Protein AF-A0A171DHG6-F1 (afdb_monomer_lite)

Foldseek 3Di:
DKKWWWDDPNDIDIDDDDPVCPVVVVVVCVVNVIGTDDMDDDDDPPDD

Secondary structure (DSSP, 8-state):
-EEEEEEETTEEEEEEE-HHHHHHHHHHHHHTT-EEEEEEE-PPPPP-

Sequence (48 aa):
MVRISWSLSGDRNHETVAFHEARHRRRELEAQGAVVYWSERVHHPHPC

pLDDT: mean 86.12, std 10.97, range [53.59, 94.38]

Organism: NCBI:txid431041

Radius of gyration: 11.79 Å; chains: 1; bounding box: 23×19×37 Å

Structure (mmCIF, N/CA/C/O backbone):
data_AF-A0A171DHG6-F1
#
_entry.id   AF-A0A171DHG6-F1
#
loop_
_atom_site.group_PDB
_atom_site.id
_atom_site.type_symbol
_ato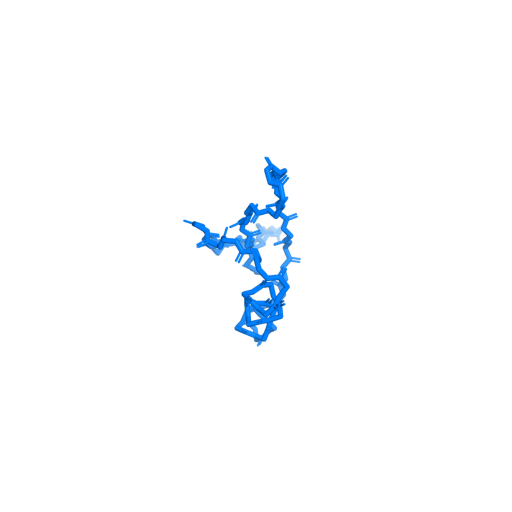m_site.label_atom_id
_atom_site.label_alt_id
_atom_site.label_comp_id
_atom_site.label_asym_id
_atom_site.label_entity_id
_atom_site.label_seq_id
_atom_site.pdbx_PDB_ins_code
_atom_site.Cartn_x
_atom_site.Cartn_y
_atom_site.Cartn_z
_atom_site.occupancy
_atom_site.B_iso_or_equiv
_atom_site.auth_seq_id
_atom_site.auth_comp_id
_atom_site.auth_asym_id
_atom_site.auth_atom_id
_atom_site.pdbx_PDB_model_num
ATOM 1 N N . MET A 1 1 ? 7.902 2.832 -15.084 1.00 87.00 1 MET A N 1
ATOM 2 C CA . MET A 1 1 ? 7.732 2.568 -13.636 1.00 87.00 1 MET A CA 1
ATOM 3 C C . MET A 1 1 ? 6.259 2.790 -13.280 1.00 87.00 1 MET A C 1
ATOM 5 O O . MET A 1 1 ? 5.497 3.177 -14.163 1.00 87.00 1 MET A O 1
ATOM 9 N N . VAL A 1 2 ? 5.821 2.503 -12.055 1.00 88.12 2 VAL A N 1
ATOM 10 C CA . VAL A 1 2 ? 4.445 2.745 -11.591 1.00 88.12 2 VAL A CA 1
ATOM 11 C C . VAL A 1 2 ? 4.491 3.519 -10.284 1.00 88.12 2 VAL A C 1
ATOM 13 O O . VAL A 1 2 ? 5.153 3.081 -9.352 1.00 88.12 2 VAL A O 1
ATOM 16 N N . ARG A 1 3 ? 3.781 4.643 -10.202 1.00 90.94 3 ARG A N 1
ATOM 17 C CA . ARG A 1 3 ? 3.592 5.389 -8.959 1.00 90.94 3 ARG A CA 1
ATOM 18 C C . ARG A 1 3 ? 2.325 4.901 -8.273 1.00 90.94 3 ARG A C 1
ATOM 20 O O . ARG A 1 3 ? 1.234 5.086 -8.807 1.00 90.94 3 ARG A O 1
ATOM 27 N N . ILE A 1 4 ? 2.467 4.280 -7.112 1.00 92.25 4 ILE A N 1
ATOM 28 C CA . ILE A 1 4 ? 1.359 3.848 -6.259 1.00 92.25 4 ILE A CA 1
ATOM 29 C C . ILE A 1 4 ? 1.115 4.951 -5.235 1.00 92.25 4 ILE A C 1
ATOM 31 O O . ILE A 1 4 ? 2.066 5.436 -4.630 1.00 92.25 4 ILE A O 1
ATOM 35 N N . SER A 1 5 ? -0.140 5.362 -5.049 1.00 93.31 5 SER A N 1
ATOM 36 C CA . SER A 1 5 ? -0.540 6.311 -4.002 1.00 93.31 5 SER A CA 1
ATOM 37 C C . SER A 1 5 ? -1.548 5.662 -3.061 1.00 93.31 5 SER A C 1
ATOM 39 O O . SER A 1 5 ? -2.520 5.040 -3.503 1.00 93.31 5 SER A O 1
ATOM 41 N N . TRP A 1 6 ? -1.309 5.800 -1.760 1.00 94.38 6 TRP A N 1
ATOM 42 C CA . TRP A 1 6 ? -2.113 5.180 -0.713 1.00 94.38 6 TRP A CA 1
ATOM 43 C C . TRP A 1 6 ? -2.270 6.088 0.500 1.00 94.38 6 TRP A C 1
ATOM 45 O O . TRP A 1 6 ? -1.561 7.083 0.650 1.00 94.38 6 TRP A O 1
ATOM 55 N N . SER A 1 7 ? -3.233 5.764 1.359 1.00 93.81 7 SER A N 1
ATOM 56 C CA . SER A 1 7 ? -3.366 6.374 2.677 1.00 93.81 7 SER A CA 1
ATOM 57 C C . SER A 1 7 ? -3.138 5.338 3.766 1.00 93.81 7 SER A C 1
ATOM 59 O O . SER A 1 7 ? -3.701 4.251 3.695 1.00 93.81 7 SER A O 1
ATOM 61 N N . LEU A 1 8 ? -2.309 5.666 4.752 1.00 93.88 8 LEU A N 1
ATOM 62 C CA . LEU A 1 8 ? -2.039 4.828 5.917 1.00 93.88 8 LEU A CA 1
ATOM 63 C C . LEU A 1 8 ? -2.209 5.691 7.163 1.00 93.88 8 LEU A C 1
ATOM 65 O O . LEU A 1 8 ? -1.579 6.738 7.260 1.00 93.88 8 LEU A O 1
ATOM 69 N N . SER A 1 9 ? -3.075 5.277 8.088 1.00 89.94 9 SER A N 1
ATOM 70 C CA . SER A 1 9 ? -3.310 5.992 9.355 1.00 89.94 9 SER A CA 1
ATOM 71 C C . SER A 1 9 ? -3.689 7.478 9.209 1.00 89.94 9 SER A C 1
ATOM 73 O O . SER A 1 9 ? -3.445 8.270 10.110 1.00 89.94 9 SER A O 1
ATOM 75 N N . GLY A 1 10 ? -4.304 7.860 8.084 1.00 89.12 10 GLY A N 1
ATOM 76 C CA . GLY A 1 10 ? -4.688 9.246 7.787 1.00 89.12 10 GLY A CA 1
ATOM 77 C C . GLY A 1 10 ? -3.657 10.033 6.972 1.00 89.12 10 GLY A C 1
ATOM 78 O O . GLY A 1 10 ? -4.011 11.048 6.375 1.00 89.12 10 GLY A O 1
ATOM 79 N N . ASP A 1 11 ? -2.430 9.530 6.840 1.00 91.94 11 ASP A N 1
ATOM 80 C CA . ASP A 1 11 ? -1.389 10.141 6.017 1.00 91.94 11 ASP A CA 1
ATOM 81 C C . ASP A 1 11 ? -1.452 9.651 4.577 1.00 91.94 11 ASP A C 1
ATOM 83 O O . ASP A 1 11 ? -1.688 8.470 4.305 1.00 91.94 11 ASP A O 1
ATOM 87 N N . ARG A 1 12 ? -1.226 10.562 3.629 1.00 92.06 12 ARG A N 1
ATOM 88 C CA . ARG A 1 12 ? -1.157 10.240 2.201 1.00 92.06 12 ARG A CA 1
ATOM 89 C C . ARG A 1 12 ? 0.290 10.027 1.793 1.00 92.06 12 ARG A C 1
ATOM 91 O O . ARG A 1 12 ? 1.114 10.924 1.910 1.00 92.06 12 ARG A O 1
ATOM 98 N N . ASN A 1 13 ? 0.558 8.855 1.241 1.00 93.12 13 ASN A N 1
ATOM 99 C CA . ASN A 1 13 ? 1.875 8.430 0.806 1.00 93.12 13 ASN A CA 1
ATOM 100 C C . ASN A 1 13 ? 1.848 8.062 -0.675 1.00 93.12 13 ASN A C 1
ATOM 102 O O . ASN A 1 13 ? 0.804 7.715 -1.237 1.00 93.12 13 ASN A O 1
ATOM 106 N N . HIS A 1 14 ? 3.006 8.158 -1.316 1.00 91.81 14 HIS A N 1
ATOM 107 C CA . HIS A 1 14 ? 3.188 7.698 -2.681 1.00 91.81 14 HIS A CA 1
ATOM 108 C C . HIS A 1 14 ? 4.599 7.154 -2.881 1.00 91.81 14 HIS A C 1
ATOM 110 O O . HIS A 1 14 ? 5.555 7.673 -2.313 1.00 91.81 14 HIS A O 1
ATOM 116 N N . GLU A 1 15 ? 4.739 6.155 -3.742 1.00 91.38 15 GLU A N 1
ATOM 117 C CA . GLU A 1 15 ? 6.022 5.522 -4.049 1.00 91.38 15 GLU A CA 1
ATOM 118 C C . GLU A 1 15 ? 6.039 5.082 -5.507 1.00 91.38 15 GLU A C 1
ATOM 120 O O . GLU A 1 15 ? 5.034 4.614 -6.046 1.00 91.38 15 GLU A O 1
ATOM 125 N N . THR A 1 16 ? 7.186 5.257 -6.156 1.00 91.38 16 THR A N 1
ATOM 126 C CA . THR A 1 16 ? 7.398 4.828 -7.535 1.00 91.38 16 THR A CA 1
ATOM 127 C C . THR A 1 16 ? 8.170 3.521 -7.527 1.00 91.38 16 THR A C 1
ATOM 129 O O . THR A 1 16 ? 9.323 3.485 -7.113 1.00 91.38 16 THR A O 1
ATOM 132 N N . VAL A 1 17 ? 7.543 2.458 -8.016 1.00 89.69 17 VAL A N 1
ATOM 133 C CA . VAL A 1 17 ? 8.095 1.100 -8.041 1.00 89.69 17 VAL A CA 1
ATOM 134 C C . VAL A 1 17 ? 8.152 0.550 -9.463 1.00 89.69 17 VAL A C 1
ATOM 136 O O . VAL A 1 17 ? 7.520 1.067 -10.395 1.00 89.69 17 VAL A O 1
ATOM 139 N N . ALA A 1 18 ? 8.923 -0.515 -9.673 1.00 89.25 18 ALA A N 1
ATOM 140 C CA . ALA A 1 18 ? 8.917 -1.219 -10.947 1.00 89.25 18 ALA A CA 1
ATOM 141 C C . ALA A 1 18 ? 7.558 -1.902 -11.188 1.00 89.25 18 ALA A C 1
ATOM 143 O O . ALA A 1 18 ? 6.853 -2.289 -10.259 1.00 89.25 18 ALA A O 1
ATOM 144 N N . PHE A 1 19 ? 7.175 -2.076 -12.458 1.00 86.00 19 PHE A N 1
ATOM 145 C CA . PHE A 1 19 ? 5.866 -2.650 -12.806 1.00 86.00 19 PHE A CA 1
ATOM 146 C C . PHE A 1 19 ? 5.674 -4.067 -12.243 1.00 86.00 19 PHE A C 1
ATOM 148 O O . PHE A 1 19 ? 4.584 -4.406 -11.789 1.00 86.00 19 PHE A O 1
ATOM 155 N N . HIS A 1 20 ? 6.737 -4.876 -12.241 1.00 87.75 20 HIS A N 1
ATOM 156 C CA . HIS A 1 20 ? 6.697 -6.235 -11.705 1.00 87.75 20 HIS A CA 1
ATOM 157 C C . HIS A 1 20 ? 6.547 -6.255 -10.173 1.00 87.75 20 HIS A C 1
ATOM 159 O O . HIS A 1 20 ? 5.880 -7.140 -9.641 1.00 87.75 20 HIS A O 1
ATOM 165 N N . GLU A 1 21 ? 7.079 -5.250 -9.474 1.00 89.69 21 GLU A N 1
ATOM 166 C CA . GLU A 1 21 ? 6.975 -5.125 -8.014 1.00 89.69 21 GLU A CA 1
ATOM 167 C C . GLU A 1 21 ? 5.675 -4.457 -7.567 1.00 89.69 21 GLU A C 1
ATOM 169 O O . GLU A 1 21 ? 5.204 -4.712 -6.463 1.00 89.69 21 GLU A O 1
ATOM 174 N N . ALA A 1 22 ? 5.036 -3.661 -8.429 1.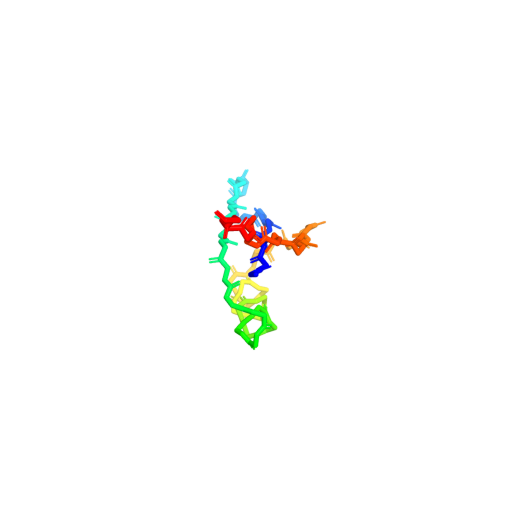00 89.25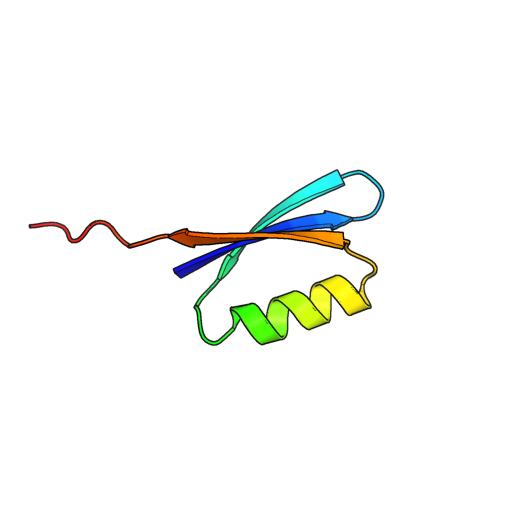 22 ALA A N 1
ATOM 175 C CA . ALA A 1 22 ? 3.841 -2.892 -8.085 1.00 89.25 22 ALA A CA 1
ATOM 176 C C . ALA A 1 22 ? 2.713 -3.747 -7.489 1.00 89.25 22 ALA A C 1
ATOM 178 O O . ALA A 1 22 ? 2.043 -3.343 -6.538 1.00 89.25 22 ALA A O 1
ATOM 179 N N . ARG A 1 23 ? 2.524 -4.962 -8.019 1.00 89.88 23 ARG A N 1
ATOM 180 C CA . ARG A 1 23 ? 1.531 -5.910 -7.501 1.00 89.88 23 ARG A CA 1
ATOM 181 C C . ARG A 1 23 ? 1.891 -6.421 -6.109 1.00 89.88 23 ARG A C 1
ATOM 183 O O . ARG A 1 23 ? 0.998 -6.552 -5.275 1.00 89.88 23 ARG A O 1
ATOM 190 N N . HIS A 1 24 ? 3.161 -6.750 -5.881 1.00 92.44 24 HIS A N 1
ATOM 191 C CA . HIS A 1 24 ? 3.633 -7.203 -4.575 1.00 92.44 24 HIS A CA 1
ATOM 192 C C . HIS A 1 24 ? 3.484 -6.079 -3.556 1.00 92.44 24 HIS A C 1
ATOM 194 O O . HIS A 1 24 ? 2.824 -6.250 -2.535 1.00 92.44 24 HIS A O 1
ATOM 200 N N . ARG A 1 25 ? 3.977 -4.892 -3.910 1.00 91.94 25 ARG A N 1
ATOM 201 C CA . ARG A 1 25 ? 3.961 -3.729 -3.037 1.00 91.94 25 ARG A CA 1
ATOM 202 C C . ARG A 1 25 ? 2.554 -3.318 -2.632 1.00 91.94 25 ARG A C 1
ATOM 204 O O . ARG A 1 25 ? 2.302 -3.053 -1.464 1.00 91.94 25 ARG A O 1
ATOM 211 N N . ARG A 1 26 ? 1.605 -3.343 -3.573 1.00 90.50 26 ARG A N 1
ATOM 212 C CA . ARG A 1 26 ? 0.189 -3.113 -3.267 1.00 90.50 26 ARG A CA 1
ATOM 213 C C . ARG A 1 26 ? -0.329 -4.066 -2.187 1.00 90.50 26 ARG A C 1
ATOM 215 O O . ARG A 1 26 ? -0.997 -3.610 -1.269 1.00 90.50 26 ARG A O 1
ATOM 222 N N . ARG A 1 27 ? -0.011 -5.361 -2.278 1.00 92.62 27 ARG A N 1
ATOM 223 C CA . ARG A 1 27 ? -0.442 -6.356 -1.283 1.00 92.62 27 ARG A CA 1
ATOM 224 C C . ARG A 1 27 ? 0.180 -6.102 0.083 1.00 92.62 27 ARG A C 1
ATOM 226 O O . ARG A 1 27 ? -0.504 -6.255 1.085 1.00 92.62 27 ARG A O 1
ATOM 233 N N . GLU A 1 28 ? 1.449 -5.705 0.127 1.00 94.25 28 GLU A N 1
ATOM 234 C CA . GLU A 1 28 ? 2.112 -5.341 1.383 1.00 94.25 28 GLU A CA 1
ATOM 235 C C . GLU A 1 28 ? 1.467 -4.119 2.036 1.00 94.25 28 GLU A C 1
ATOM 237 O O . GLU A 1 28 ? 1.311 -4.089 3.253 1.00 94.25 28 GLU A O 1
ATOM 242 N N . LEU A 1 29 ? 1.076 -3.125 1.236 1.00 92.06 29 LEU A N 1
ATOM 243 C CA . LEU A 1 29 ? 0.352 -1.949 1.713 1.00 92.06 29 LEU A CA 1
ATOM 244 C C . LEU A 1 29 ? -1.034 -2.337 2.238 1.00 92.06 29 LEU A C 1
ATOM 246 O O . LEU A 1 2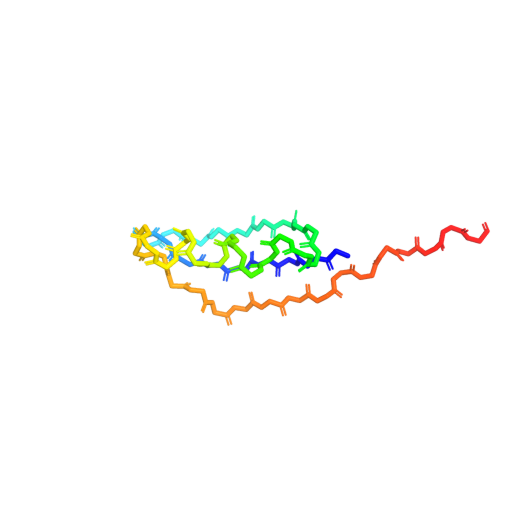9 ? -1.379 -1.989 3.362 1.00 92.06 29 LEU A O 1
ATOM 250 N N . GLU A 1 30 ? -1.799 -3.122 1.479 1.00 90.56 30 GLU A N 1
ATOM 251 C CA . GLU A 1 30 ? -3.111 -3.619 1.914 1.00 90.56 30 GLU A CA 1
ATOM 252 C C . GLU A 1 30 ? -2.996 -4.448 3.213 1.00 90.56 30 GLU A C 1
ATOM 254 O O . GLU A 1 30 ? -3.816 -4.287 4.114 1.00 90.56 30 GLU A O 1
ATOM 259 N N . ALA A 1 31 ? -1.939 -5.256 3.370 1.00 93.81 31 ALA A N 1
ATOM 260 C CA . ALA A 1 31 ? -1.662 -6.013 4.596 1.00 93.81 31 ALA A CA 1
ATOM 261 C C . ALA A 1 31 ? -1.295 -5.125 5.801 1.00 93.81 31 ALA A C 1
ATOM 263 O O . ALA A 1 31 ? -1.592 -5.481 6.938 1.00 93.81 31 ALA A O 1
ATOM 264 N N . GLN A 1 32 ? -0.685 -3.962 5.562 1.00 91.94 32 GLN A N 1
ATOM 265 C CA . GLN A 1 32 ? -0.423 -2.944 6.587 1.00 91.94 32 GLN A CA 1
ATOM 266 C C . GLN A 1 32 ? -1.668 -2.109 6.932 1.00 91.94 32 GLN A C 1
ATOM 268 O O . GLN A 1 32 ? -1.606 -1.254 7.813 1.00 91.94 32 GLN A O 1
ATOM 273 N N . GLY A 1 33 ? -2.797 -2.332 6.250 1.00 92.44 33 GLY A N 1
ATOM 274 C CA . GLY A 1 33 ? -4.011 -1.530 6.402 1.00 92.44 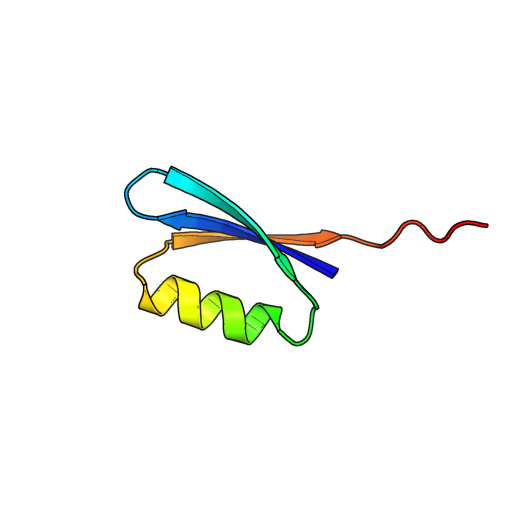33 GLY A CA 1
ATOM 275 C C . GLY A 1 33 ? -3.990 -0.222 5.606 1.00 92.44 33 GLY A C 1
ATOM 276 O O . GLY A 1 33 ? -4.807 0.663 5.860 1.00 92.44 33 GLY A O 1
ATOM 277 N N . ALA A 1 34 ? -3.074 -0.077 4.643 1.00 93.62 34 ALA A N 1
ATOM 278 C CA . ALA A 1 34 ? -3.071 1.059 3.733 1.00 93.62 34 ALA A CA 1
ATOM 279 C C . ALA A 1 34 ? -4.165 0.927 2.663 1.00 93.62 34 ALA A C 1
ATOM 281 O O . ALA A 1 34 ? -4.339 -0.113 2.028 1.00 93.62 34 ALA A O 1
ATOM 282 N N . VAL A 1 35 ? -4.866 2.032 2.411 1.00 91.25 35 VAL A N 1
ATOM 283 C C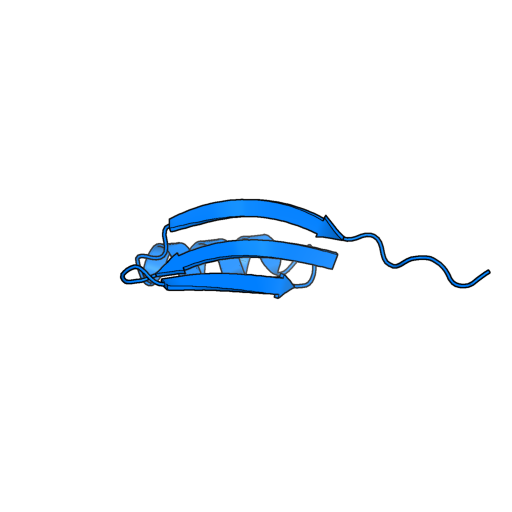A . VAL A 1 35 ? -5.889 2.147 1.369 1.00 91.25 35 VAL A CA 1
ATOM 284 C C . VAL A 1 35 ? -5.249 2.704 0.103 1.00 91.25 35 VAL A C 1
ATOM 286 O O . VAL A 1 35 ? -4.922 3.890 0.032 1.00 91.25 35 VAL A O 1
ATOM 289 N N . VAL A 1 36 ? -5.066 1.855 -0.908 1.00 89.19 36 VAL A N 1
ATOM 290 C CA . VAL A 1 36 ? -4.514 2.243 -2.215 1.00 89.19 36 VAL A CA 1
ATOM 291 C C . VAL A 1 36 ? -5.627 2.800 -3.103 1.00 89.19 36 VAL A C 1
ATOM 293 O O . VAL A 1 36 ? -6.599 2.101 -3.377 1.00 89.19 36 VAL A O 1
ATOM 296 N N . TYR A 1 37 ? -5.482 4.039 -3.580 1.00 88.06 37 TYR A N 1
ATOM 297 C CA . TYR A 1 37 ? -6.531 4.730 -4.350 1.00 88.06 37 TYR A CA 1
ATOM 298 C C . TYR A 1 37 ? -6.110 5.143 -5.767 1.00 88.06 37 TYR A C 1
ATOM 300 O O . TYR A 1 37 ? -6.971 5.484 -6.576 1.00 88.06 37 TYR A O 1
ATOM 308 N N . TRP A 1 38 ? -4.816 5.108 -6.104 1.00 83.56 38 TRP A N 1
ATOM 309 C CA . TRP A 1 38 ? -4.345 5.458 -7.447 1.00 83.56 38 TRP A CA 1
ATOM 310 C C . TRP A 1 38 ? -3.049 4.732 -7.813 1.00 83.56 38 TRP A C 1
ATOM 312 O O . TRP A 1 38 ? -2.146 4.596 -6.984 1.00 83.56 38 TRP A O 1
ATOM 322 N N . SER A 1 39 ? -2.936 4.297 -9.069 1.00 80.06 39 SER A N 1
ATOM 323 C CA . SER A 1 39 ? -1.696 3.760 -9.634 1.00 80.06 39 SER A CA 1
ATOM 324 C C . SER A 1 39 ? -1.477 4.314 -11.039 1.00 80.06 39 SER A C 1
ATOM 326 O O . SER A 1 39 ? -2.262 4.019 -11.939 1.00 80.06 39 SER A O 1
ATOM 328 N N . GLU A 1 40 ? -0.405 5.079 -11.239 1.00 82.19 40 GLU A N 1
ATOM 329 C CA . GLU A 1 40 ? -0.084 5.706 -12.525 1.00 82.19 40 GLU A CA 1
ATOM 330 C C . GLU A 1 40 ? 1.165 5.090 -13.154 1.00 82.19 40 GLU A C 1
ATOM 332 O O . GLU A 1 40 ? 2.181 4.894 -12.486 1.00 82.19 40 GLU A O 1
ATOM 337 N N . ARG A 1 41 ? 1.122 4.803 -14.460 1.00 83.00 41 ARG A N 1
ATOM 338 C CA . ARG A 1 41 ? 2.310 4.382 -15.212 1.00 83.00 41 ARG A CA 1
ATOM 339 C C . ARG A 1 41 ? 3.141 5.616 -15.540 1.00 83.00 41 ARG A C 1
ATOM 341 O O . ARG A 1 41 ? 2.890 6.291 -16.531 1.00 83.00 41 ARG A O 1
ATOM 348 N N . VAL A 1 42 ? 4.166 5.874 -14.737 1.00 81.06 42 VAL A N 1
ATOM 349 C CA . VAL A 1 42 ? 5.180 6.877 -15.064 1.00 81.06 42 VAL A CA 1
ATOM 350 C C . VAL A 1 42 ? 6.089 6.315 -16.158 1.00 81.06 42 VAL A C 1
ATOM 352 O O . VAL A 1 42 ? 6.894 5.396 -15.941 1.00 81.06 42 VAL A O 1
ATOM 355 N N . HIS A 1 43 ? 5.899 6.830 -17.371 1.00 68.94 43 HIS A N 1
ATOM 356 C CA . HIS A 1 43 ? 6.840 6.647 -18.466 1.00 68.94 43 HIS A CA 1
ATOM 357 C C . HIS A 1 43 ? 8.124 7.393 -18.110 1.00 68.94 43 HIS A C 1
ATOM 359 O O . HIS A 1 43 ? 8.083 8.572 -17.769 1.00 68.94 43 HIS A O 1
ATOM 365 N N . HIS A 1 44 ? 9.265 6.706 -18.181 1.00 59.22 44 HIS A N 1
ATOM 366 C CA . HIS A 1 44 ? 10.534 7.416 -18.281 1.00 59.22 44 HIS A CA 1
ATOM 367 C C . HIS A 1 44 ? 10.442 8.265 -19.558 1.00 59.22 44 HIS A C 1
ATOM 369 O O . HIS A 1 44 ? 10.156 7.685 -20.612 1.00 59.22 44 HIS A O 1
ATOM 375 N N . PRO A 1 45 ? 10.622 9.596 -19.504 1.00 55.38 45 PRO A N 1
ATOM 376 C CA . PRO A 1 45 ? 10.878 10.336 -20.726 1.00 55.38 45 PRO A CA 1
ATOM 377 C C . PRO A 1 45 ? 12.151 9.729 -21.321 1.00 55.38 45 PRO A C 1
ATOM 379 O O . PRO A 1 45 ? 13.189 9.704 -20.662 1.00 55.38 45 PRO A O 1
ATOM 382 N N . HIS A 1 46 ? 12.053 9.144 -22.516 1.00 53.59 46 HIS A N 1
ATOM 383 C CA . HIS A 1 46 ? 13.245 8.792 -23.277 1.00 53.59 46 HIS A CA 1
ATOM 384 C C . HIS A 1 46 ? 14.043 10.089 -23.477 1.00 53.59 46 HIS A C 1
ATOM 386 O O . HIS A 1 46 ? 13.474 11.034 -24.030 1.00 53.59 46 HIS A O 1
ATOM 392 N N . PRO A 1 47 ? 15.306 10.186 -23.024 1.00 61.16 47 PRO A N 1
ATOM 393 C CA . PRO A 1 47 ? 16.182 11.219 -23.543 1.00 61.16 47 PRO A CA 1
ATOM 394 C C . PRO A 1 47 ? 16.468 10.857 -25.005 1.00 61.16 47 PRO A C 1
ATOM 396 O O . PRO A 1 47 ? 16.954 9.760 -25.287 1.00 61.16 47 PRO A O 1
ATOM 399 N N . CYS A 1 48 ? 16.049 11.737 -25.911 1.00 55.16 48 CYS A N 1
ATOM 400 C CA . CYS A 1 48 ? 16.419 11.703 -27.322 1.00 55.16 48 CYS A CA 1
ATOM 401 C C . CYS A 1 48 ? 17.921 11.949 -27.488 1.00 55.16 48 CYS A C 1
ATOM 403 O O . CYS A 1 48 ? 18.459 12.773 -26.711 1.00 55.16 48 CYS A O 1
#